Protein AF-A0A940WY97-F1 (afdb_monomer)

Sequence (83 aa):
MSMKQKNTVCVIILSLLTISPVLIWLFTEVGFLEATRIFTLDYSIYFSILLGAVIVNYTMKSTKLLTVVMLAAVAGLGVYFFL

Mean predicted aligned error: 6.47 Å

Foldseek 3Di:
DDLVVLLVVLVVLLVCLVCQLVVCVVVDVDHSVVSQVLDVPRSVVLSVVLVVLSVVCVVVVDPVSSVVSVVSSVVSVVSVVVD

Solvent-accessible surface area (backbone atoms only — not comparable to full-atom values): 4789 Å² total; per-residue (Å²): 134,54,71,68,57,54,52,51,51,47,51,52,54,50,52,50,56,73,45,40,40,57,50,43,30,73,77,41,98,46,52,60,79,50,36,50,56,72,43,89,58,60,53,68,57,56,48,51,53,52,51,52,52,51,58,52,32,70,75,67,68,40,68,67,60,50,52,52,50,45,52,53,54,51,50,62,60,51,52,62,81,78,109

pLDDT: mean 77.67, std 6.66, range [53.5, 86.31]

Structure (mmCIF, N/CA/C/O back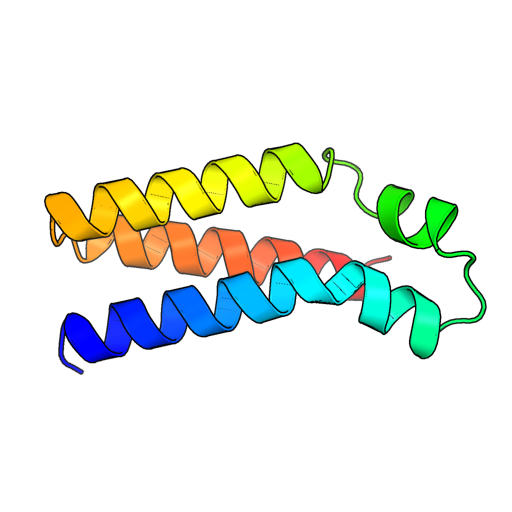bone):
data_AF-A0A940WY97-F1
#
_entry.id   AF-A0A940WY97-F1
#
loop_
_atom_site.group_PDB
_atom_site.id
_atom_site.type_symbol
_atom_site.label_atom_id
_atom_site.label_alt_id
_atom_site.label_comp_id
_atom_site.label_asym_id
_atom_site.label_entity_id
_atom_site.label_seq_id
_atom_site.pdbx_PDB_ins_code
_atom_site.Cartn_x
_atom_site.Cartn_y
_atom_site.Cartn_z
_atom_site.occupancy
_atom_site.B_iso_or_equiv
_atom_site.auth_seq_id
_atom_site.auth_comp_id
_atom_site.auth_asym_id
_atom_site.auth_atom_id
_atom_site.pdbx_PDB_model_num
ATOM 1 N N . MET A 1 1 ? -14.799 -12.706 11.398 1.00 62.56 1 MET A N 1
ATOM 2 C CA . MET A 1 1 ? -13.526 -11.951 11.340 1.00 62.56 1 MET A CA 1
ATOM 3 C C . MET A 1 1 ? -13.667 -10.662 12.139 1.00 62.56 1 MET A C 1
ATOM 5 O O . MET A 1 1 ? -14.588 -9.897 11.862 1.00 62.56 1 MET A O 1
ATOM 9 N N . SER A 1 2 ? -12.825 -10.448 13.152 1.00 81.50 2 SER A N 1
ATOM 10 C CA . SER A 1 2 ? -12.895 -9.266 14.026 1.00 81.50 2 SER A CA 1
ATOM 11 C C . SER A 1 2 ? -12.430 -7.995 13.302 1.00 81.50 2 SER A C 1
ATOM 13 O O . SER A 1 2 ? -11.685 -8.067 12.325 1.00 81.50 2 SER A O 1
ATOM 15 N N . MET A 1 3 ? -12.829 -6.814 13.785 1.00 72.50 3 MET A N 1
ATOM 16 C CA . MET A 1 3 ? -12.362 -5.535 13.218 1.00 72.50 3 MET A CA 1
ATOM 17 C C . MET A 1 3 ? -10.836 -5.406 13.245 1.00 72.50 3 MET A C 1
ATOM 19 O O . MET A 1 3 ? -10.247 -4.885 12.304 1.00 72.50 3 MET A O 1
ATOM 23 N N . LYS A 1 4 ? -10.187 -5.950 14.282 1.00 76.31 4 LYS A N 1
ATOM 24 C CA . LYS A 1 4 ? -8.725 -5.988 14.380 1.00 76.31 4 LYS A CA 1
ATOM 25 C C . LYS A 1 4 ? -8.121 -6.794 13.228 1.00 76.31 4 LYS A C 1
ATOM 27 O O . LYS A 1 4 ? -7.237 -6.293 12.550 1.00 76.31 4 LYS A O 1
ATOM 32 N N . GLN A 1 5 ? -8.664 -7.983 12.951 1.00 78.31 5 GLN A N 1
ATOM 33 C CA . GLN A 1 5 ? -8.220 -8.824 11.834 1.00 78.31 5 GLN A CA 1
ATOM 34 C C . GLN A 1 5 ? -8.422 -8.138 10.477 1.00 78.31 5 GLN A C 1
ATOM 36 O O . GLN A 1 5 ? -7.529 -8.184 9.638 1.00 78.31 5 GLN A O 1
ATOM 41 N N . LYS A 1 6 ? -9.566 -7.478 10.256 1.00 75.00 6 LYS A N 1
ATOM 42 C CA . LYS A 1 6 ? -9.827 -6.779 8.988 1.00 75.00 6 LYS A CA 1
ATOM 43 C C . LYS A 1 6 ? -8.893 -5.577 8.783 1.00 75.00 6 LYS A C 1
ATOM 45 O O . LYS A 1 6 ? -8.396 -5.386 7.679 1.00 75.00 6 LYS A O 1
ATOM 50 N N . ASN A 1 7 ? -8.606 -4.809 9.837 1.00 73.75 7 ASN A N 1
ATOM 51 C CA . ASN A 1 7 ? -7.626 -3.722 9.766 1.00 73.75 7 ASN A CA 1
ATOM 52 C C . ASN A 1 7 ? -6.214 -4.257 9.490 1.00 73.75 7 ASN A C 1
ATOM 54 O O . ASN A 1 7 ? -5.516 -3.695 8.656 1.00 73.75 7 ASN A O 1
ATOM 58 N N . THR A 1 8 ? -5.814 -5.369 10.120 1.00 81.06 8 THR A N 1
ATOM 59 C CA . THR A 1 8 ? -4.530 -6.027 9.830 1.00 81.06 8 THR A CA 1
ATOM 60 C C . THR A 1 8 ? -4.421 -6.430 8.361 1.00 81.06 8 THR A C 1
ATOM 62 O O . THR A 1 8 ? -3.409 -6.139 7.736 1.00 81.06 8 THR A O 1
ATOM 65 N N . VAL A 1 9 ? -5.464 -7.038 7.786 1.00 80.75 9 VAL A N 1
ATOM 66 C CA . VAL A 1 9 ? -5.473 -7.386 6.355 1.00 80.75 9 VAL A CA 1
ATOM 67 C C . VAL A 1 9 ? -5.349 -6.144 5.477 1.00 80.75 9 VAL A C 1
ATOM 69 O O . VAL A 1 9 ? -4.565 -6.146 4.536 1.00 80.75 9 VAL A O 1
ATOM 72 N N . CYS A 1 10 ? -6.055 -5.063 5.808 1.00 76.94 10 CYS A N 1
ATOM 73 C CA . CYS A 1 10 ? -5.955 -3.818 5.053 1.00 76.94 10 CYS A CA 1
ATOM 74 C C . CYS A 1 10 ? -4.540 -3.224 5.096 1.00 76.94 10 CYS A C 1
ATOM 76 O O . CYS A 1 10 ? -4.038 -2.780 4.069 1.00 76.94 10 CYS A O 1
ATOM 78 N N . VAL A 1 11 ? -3.874 -3.260 6.255 1.00 80.00 11 VAL A N 1
ATOM 79 C CA . VAL A 1 11 ? -2.474 -2.827 6.383 1.00 80.00 11 VAL A CA 1
ATOM 80 C C . VAL A 1 11 ? -1.551 -3.710 5.545 1.00 80.00 11 VAL A C 1
ATOM 82 O O . VAL A 1 11 ? -0.699 -3.179 4.847 1.00 80.00 11 VAL A O 1
ATOM 85 N N . ILE A 1 12 ? -1.744 -5.033 5.544 1.00 83.19 12 ILE A N 1
ATOM 86 C CA . ILE A 1 12 ? -0.947 -5.951 4.712 1.00 83.19 12 ILE A CA 1
ATOM 87 C C . ILE A 1 12 ? -1.097 -5.614 3.222 1.00 83.19 12 ILE A C 1
ATOM 89 O O . ILE A 1 12 ? -0.094 -5.517 2.521 1.00 83.19 12 ILE A O 1
ATOM 93 N N . ILE A 1 13 ? -2.327 -5.397 2.745 1.00 79.38 13 ILE A N 1
ATOM 94 C CA . ILE A 1 13 ? -2.588 -5.032 1.343 1.00 79.38 13 ILE A CA 1
ATOM 95 C C . ILE A 1 13 ? -1.918 -3.696 0.998 1.00 79.38 13 ILE A C 1
ATOM 97 O O . ILE A 1 13 ? -1.298 -3.577 -0.056 1.00 79.38 13 ILE A O 1
ATOM 101 N N . LEU A 1 14 ? -1.996 -2.703 1.890 1.00 80.19 14 LEU A N 1
ATOM 102 C CA . LEU A 1 14 ? -1.320 -1.422 1.683 1.00 80.19 14 LEU A CA 1
ATOM 103 C C . LEU A 1 14 ? 0.195 -1.564 1.628 1.00 80.19 14 LEU A C 1
ATOM 105 O O . LEU A 1 14 ? 0.807 -0.973 0.748 1.00 80.19 14 LEU A O 1
ATOM 109 N N . SER A 1 15 ? 0.790 -2.364 2.509 1.00 80.69 15 SER A N 1
ATOM 110 C CA . SER A 1 15 ? 2.229 -2.621 2.483 1.00 80.69 15 SER A CA 1
ATOM 111 C C . SER A 1 15 ? 2.666 -3.281 1.173 1.00 80.69 15 SER A C 1
ATOM 113 O O . SER A 1 15 ? 3.708 -2.926 0.626 1.00 80.69 15 SER A O 1
ATOM 115 N N . LEU A 1 16 ? 1.866 -4.212 0.640 1.00 80.31 16 LEU A N 1
ATOM 116 C CA . LEU A 1 16 ? 2.131 -4.835 -0.660 1.00 80.31 16 LEU A CA 1
ATOM 117 C C . LEU A 1 16 ? 2.049 -3.823 -1.807 1.00 80.31 16 LEU A C 1
ATOM 119 O O . LEU A 1 16 ? 2.901 -3.848 -2.690 1.00 80.31 16 LEU A O 1
ATOM 123 N N . LEU A 1 17 ? 1.081 -2.902 -1.767 1.00 79.31 17 LEU A N 1
ATOM 124 C CA . LEU A 1 17 ? 1.027 -1.772 -2.696 1.00 79.31 17 LEU A CA 1
ATOM 125 C C . LEU A 1 17 ? 2.304 -0.928 -2.597 1.00 79.31 17 LEU A C 1
ATOM 127 O O . LEU A 1 17 ? 2.990 -0.759 -3.598 1.00 79.31 17 LEU A O 1
ATOM 131 N N . THR A 1 18 ? 2.713 -0.485 -1.405 1.00 78.75 18 THR A N 1
ATOM 132 C CA . THR A 1 18 ? 3.918 0.358 -1.253 1.00 78.75 18 THR A CA 1
ATOM 133 C C . THR A 1 18 ? 5.174 -0.279 -1.848 1.00 78.75 18 THR A C 1
ATOM 135 O O . THR A 1 18 ? 6.017 0.421 -2.400 1.00 78.75 18 THR A O 1
ATOM 138 N N . ILE A 1 19 ? 5.301 -1.604 -1.738 1.00 82.19 19 ILE A N 1
ATOM 139 C CA . ILE A 1 19 ? 6.464 -2.356 -2.225 1.00 82.19 19 ILE A CA 1
ATOM 140 C C . ILE A 1 19 ? 6.318 -2.720 -3.713 1.00 82.19 19 ILE A C 1
ATOM 142 O O . ILE A 1 19 ? 7.302 -3.071 -4.359 1.00 82.19 19 ILE A O 1
ATOM 146 N N . SER A 1 20 ? 5.130 -2.588 -4.308 1.00 79.50 20 SER A N 1
ATOM 147 C CA . SER A 1 20 ? 4.889 -3.008 -5.691 1.00 79.50 20 SER A CA 1
ATOM 148 C C . SER A 1 20 ? 5.812 -2.364 -6.740 1.00 79.50 20 SER A C 1
ATOM 150 O O . SER A 1 20 ? 6.274 -3.117 -7.592 1.00 79.50 20 SER A O 1
ATOM 152 N N . PRO A 1 21 ? 6.224 -1.077 -6.673 1.00 76.31 21 PRO A N 1
ATOM 153 C CA . PRO A 1 21 ? 7.186 -0.535 -7.639 1.00 76.31 21 PRO A CA 1
ATOM 154 C C . PRO A 1 21 ? 8.561 -1.208 -7.538 1.00 76.31 21 PRO A C 1
ATOM 156 O O . PRO A 1 21 ? 9.250 -1.377 -8.540 1.00 76.31 21 PRO A O 1
ATOM 159 N N . VAL A 1 22 ? 8.947 -1.632 -6.329 1.00 81.31 22 VAL A N 1
ATOM 160 C CA . VAL A 1 22 ? 10.183 -2.388 -6.087 1.00 81.31 22 VAL A CA 1
ATOM 161 C C . VAL A 1 22 ? 10.059 -3.798 -6.656 1.00 81.31 22 VAL A C 1
ATOM 163 O O . VAL A 1 22 ? 10.999 -4.280 -7.273 1.00 81.31 22 VAL A O 1
ATOM 166 N N . LEU A 1 23 ? 8.902 -4.451 -6.494 1.00 80.38 23 LEU A N 1
ATOM 167 C CA . LEU A 1 23 ? 8.654 -5.766 -7.095 1.00 80.38 23 LEU A CA 1
ATOM 168 C C . LEU A 1 23 ? 8.690 -5.683 -8.620 1.00 80.38 23 LEU A C 1
ATOM 170 O O . LEU A 1 23 ? 9.340 -6.509 -9.246 1.00 80.38 23 LEU A O 1
ATOM 174 N N . ILE A 1 24 ? 8.061 -4.668 -9.212 1.00 77.25 24 ILE A N 1
ATOM 175 C CA . ILE A 1 24 ? 8.105 -4.445 -10.659 1.00 77.25 24 ILE A CA 1
ATOM 176 C C . ILE A 1 24 ? 9.558 -4.278 -11.097 1.00 77.25 24 ILE A C 1
ATOM 178 O O . ILE A 1 24 ? 10.017 -5.030 -11.946 1.00 77.25 24 ILE A O 1
ATOM 182 N N . TRP A 1 25 ? 10.318 -3.391 -10.459 1.00 81.88 25 TRP A N 1
ATOM 183 C CA . TRP A 1 25 ? 11.735 -3.199 -10.775 1.00 81.8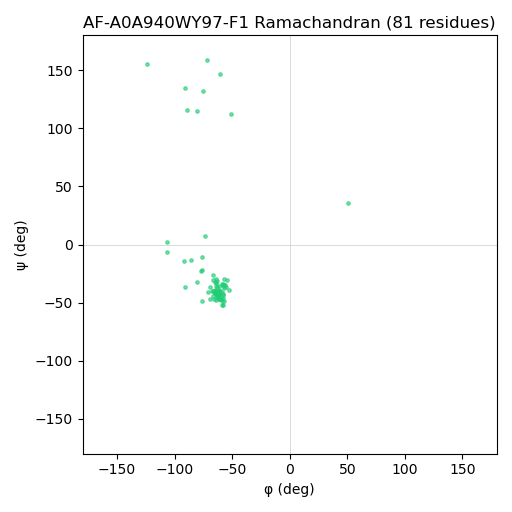8 25 TRP A CA 1
ATOM 184 C C . TRP A 1 25 ? 12.593 -4.472 -10.619 1.00 81.88 25 TRP A C 1
ATOM 186 O O . TRP A 1 25 ? 13.537 -4.666 -11.375 1.00 81.88 25 TRP A O 1
ATOM 196 N N . LEU A 1 26 ? 12.289 -5.344 -9.652 1.00 81.31 26 LEU A N 1
ATOM 197 C CA . LEU A 1 26 ? 13.042 -6.584 -9.423 1.00 81.31 26 LEU A CA 1
ATOM 198 C C . LEU A 1 26 ? 12.661 -7.724 -10.375 1.00 81.31 26 LEU A C 1
ATOM 200 O O . LEU A 1 26 ? 13.502 -8.570 -10.671 1.00 81.31 26 LEU A O 1
ATOM 204 N N . PHE A 1 27 ? 11.398 -7.787 -10.804 1.00 82.56 27 PHE A N 1
ATOM 205 C CA . PHE A 1 27 ? 10.856 -8.893 -11.602 1.00 82.56 27 PHE A CA 1
ATOM 206 C C . PHE A 1 27 ? 10.624 -8.539 -13.076 1.00 82.56 27 PHE A C 1
ATOM 208 O O . PHE A 1 27 ? 10.305 -9.424 -13.867 1.00 82.56 27 PHE A O 1
ATOM 215 N N . THR A 1 28 ? 10.804 -7.276 -13.460 1.00 74.38 28 THR A N 1
ATOM 216 C CA . THR A 1 28 ? 10.806 -6.821 -14.855 1.00 74.38 28 THR A CA 1
ATOM 217 C C . THR A 1 28 ? 12.109 -6.088 -15.164 1.00 74.38 28 THR A C 1
ATOM 219 O O . THR A 1 28 ? 12.741 -5.535 -14.273 1.00 74.38 28 THR A O 1
ATOM 222 N N . GLU A 1 29 ? 12.516 -6.040 -16.435 1.00 78.69 29 GLU A N 1
ATOM 223 C CA . GLU A 1 29 ? 13.709 -5.288 -16.873 1.00 78.69 29 GLU A CA 1
ATOM 224 C C . GLU A 1 29 ? 13.495 -3.759 -16.880 1.00 78.69 29 GLU A C 1
ATOM 226 O O . GLU A 1 29 ? 14.335 -2.996 -17.357 1.00 78.69 29 GLU A O 1
ATOM 231 N N . VAL A 1 30 ? 12.357 -3.292 -16.358 1.00 80.31 30 VAL A N 1
ATOM 232 C CA . VAL A 1 30 ? 11.972 -1.883 -16.348 1.00 80.31 30 VAL A CA 1
ATOM 233 C C . VAL A 1 30 ? 12.774 -1.134 -15.284 1.00 80.31 30 VAL A C 1
ATOM 235 O O . VAL A 1 30 ? 12.851 -1.553 -14.129 1.00 80.31 30 VAL A O 1
ATOM 238 N N . GLY A 1 31 ? 13.350 0.018 -15.640 1.00 81.31 31 GLY A N 1
ATOM 239 C CA . GLY A 1 31 ? 14.063 0.864 -14.682 1.00 81.31 31 GLY A CA 1
ATOM 240 C C . GLY A 1 31 ? 13.147 1.348 -13.550 1.00 81.31 31 GLY A C 1
ATOM 241 O O . GLY A 1 31 ? 11.975 1.633 -13.769 1.00 81.31 31 GLY A O 1
ATOM 242 N N . PHE A 1 32 ? 13.672 1.512 -12.331 1.00 75.25 32 PHE A N 1
ATOM 243 C CA . PHE A 1 32 ? 12.877 1.912 -11.152 1.00 75.25 32 PHE A CA 1
ATOM 244 C C . PHE A 1 32 ? 12.036 3.191 -11.366 1.00 75.25 32 PHE A C 1
ATOM 246 O O . PHE A 1 32 ? 10.883 3.297 -10.943 1.00 75.25 32 PHE A O 1
ATOM 253 N N . LEU A 1 33 ? 12.607 4.171 -12.070 1.00 77.25 33 LEU A N 1
ATOM 254 C CA . LEU A 1 33 ? 11.950 5.438 -12.413 1.00 77.25 33 LEU A CA 1
ATOM 255 C C . LEU A 1 33 ? 10.772 5.260 -13.378 1.00 77.25 33 LEU A C 1
ATOM 257 O O . LEU A 1 33 ? 9.854 6.070 -13.400 1.00 77.25 33 LEU A O 1
ATOM 261 N N . GLU A 1 34 ? 10.802 4.205 -14.175 1.00 75.00 34 GLU A N 1
ATOM 262 C CA . GLU A 1 34 ? 9.776 3.872 -15.149 1.00 75.00 34 GLU A CA 1
ATOM 263 C C . GLU A 1 34 ? 8.722 2.960 -14.509 1.00 75.00 34 GLU A C 1
ATOM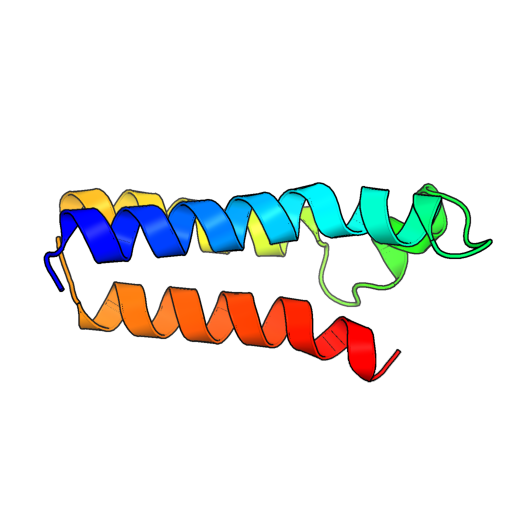 265 O O . GLU A 1 34 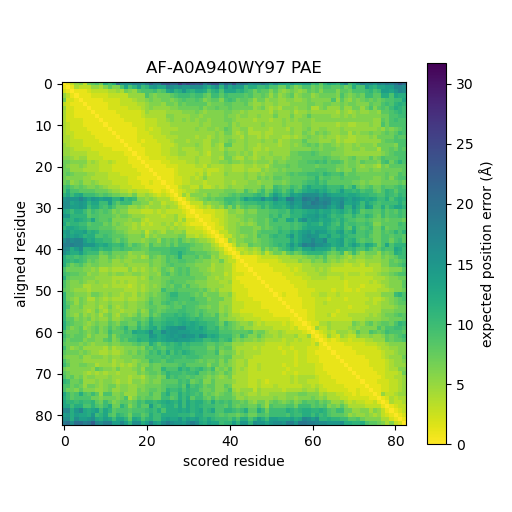? 7.532 3.211 -14.667 1.00 75.00 34 GLU A O 1
ATOM 270 N N . ALA A 1 35 ? 9.132 2.049 -13.618 1.00 72.12 35 ALA A N 1
ATOM 271 C CA . ALA A 1 35 ? 8.240 1.256 -12.769 1.00 72.12 35 ALA A CA 1
ATOM 272 C C . ALA A 1 35 ? 7.294 2.116 -11.908 1.00 72.12 35 ALA A C 1
ATOM 274 O O . ALA A 1 35 ? 6.136 1.761 -11.701 1.00 72.12 35 ALA A O 1
ATOM 275 N N . THR A 1 36 ? 7.753 3.279 -11.436 1.00 70.31 36 THR A N 1
ATOM 276 C CA . THR A 1 36 ? 6.898 4.238 -10.707 1.00 70.31 36 THR A CA 1
ATOM 277 C C . THR A 1 36 ? 5.951 5.029 -11.619 1.00 70.31 36 THR A C 1
ATOM 279 O O . THR A 1 36 ? 4.920 5.502 -11.147 1.00 70.31 36 THR A O 1
ATOM 282 N N . ARG A 1 37 ? 6.263 5.142 -12.918 1.00 72.81 37 ARG A N 1
ATOM 283 C CA . ARG A 1 37 ? 5.460 5.845 -13.940 1.00 72.81 37 ARG A CA 1
ATOM 284 C C . ARG A 1 37 ? 4.455 4.954 -14.668 1.00 72.81 37 ARG A C 1
ATOM 286 O O . ARG A 1 37 ? 3.563 5.485 -15.319 1.00 72.81 37 ARG A O 1
ATOM 293 N N . ILE A 1 38 ? 4.575 3.631 -14.545 1.00 68.88 38 ILE A N 1
ATOM 294 C CA . ILE A 1 38 ? 3.579 2.658 -15.033 1.00 68.88 38 ILE A CA 1
ATOM 295 C C . ILE A 1 38 ? 2.185 2.969 -14.464 1.00 68.88 38 ILE A C 1
ATOM 297 O O . ILE A 1 38 ? 1.165 2.750 -15.116 1.00 68.88 38 ILE A O 1
ATOM 301 N N . PHE A 1 39 ? 2.126 3.543 -13.264 1.00 66.75 39 PHE A N 1
ATOM 302 C CA . PHE A 1 39 ? 0.881 3.995 -12.670 1.00 66.75 39 PHE A CA 1
ATOM 303 C C . PHE A 1 39 ? 0.481 5.365 -13.235 1.00 66.75 39 PHE A C 1
ATOM 305 O O . PHE A 1 39 ? 1.147 6.373 -13.016 1.00 66.75 39 PHE A O 1
ATOM 312 N N . THR A 1 40 ? -0.642 5.398 -13.959 1.00 61.69 40 THR A N 1
ATOM 313 C CA . THR A 1 40 ? -1.211 6.610 -14.585 1.00 61.69 40 THR A CA 1
ATOM 314 C C . THR A 1 40 ? -1.634 7.661 -13.561 1.00 61.69 40 THR A C 1
ATOM 316 O O . THR A 1 40 ? -1.622 8.858 -13.843 1.00 61.69 40 THR A O 1
ATOM 319 N N . LEU A 1 41 ? -2.024 7.207 -12.370 1.00 65.75 41 LEU A N 1
ATOM 320 C CA . LEU A 1 41 ? -2.226 8.046 -11.200 1.00 65.75 41 LEU A CA 1
ATOM 321 C C . LEU A 1 41 ? -0.910 8.094 -10.425 1.00 65.75 41 LEU A C 1
ATOM 323 O O . LEU A 1 41 ? -0.312 7.041 -10.205 1.00 65.75 41 LEU A O 1
ATOM 327 N N . ASP A 1 42 ? -0.492 9.283 -9.980 1.00 73.56 42 ASP A N 1
ATOM 328 C CA . ASP A 1 42 ? 0.712 9.431 -9.160 1.00 73.56 42 ASP A CA 1
ATOM 329 C C . ASP A 1 42 ? 0.649 8.455 -7.978 1.00 73.56 42 ASP A C 1
ATOM 331 O O . ASP A 1 42 ? -0.214 8.555 -7.094 1.00 73.56 42 ASP A O 1
ATOM 335 N N . TYR A 1 43 ? 1.547 7.469 -8.007 1.00 72.38 43 TYR A N 1
ATOM 336 C CA . TYR A 1 43 ? 1.533 6.341 -7.089 1.00 72.38 43 TYR A CA 1
ATOM 337 C C . TYR A 1 43 ? 1.609 6.797 -5.631 1.00 72.38 43 TYR A C 1
ATOM 339 O O . TYR A 1 43 ? 0.976 6.221 -4.742 1.00 72.38 43 TYR A O 1
ATOM 347 N N . SER A 1 44 ? 2.338 7.892 -5.397 1.00 74.38 44 SER A N 1
ATOM 348 C CA . SER A 1 44 ? 2.492 8.498 -4.080 1.00 74.38 44 SER A CA 1
ATOM 349 C C . SER A 1 44 ? 1.180 9.103 -3.572 1.00 74.38 44 SER A C 1
ATOM 351 O O . SER A 1 44 ? 0.822 8.922 -2.403 1.00 74.38 44 SER A O 1
ATOM 353 N N . ILE A 1 45 ? 0.413 9.752 -4.453 1.00 78.56 45 ILE A N 1
ATOM 354 C CA . ILE A 1 45 ? -0.891 10.344 -4.134 1.00 78.56 45 ILE A CA 1
ATOM 355 C C . ILE A 1 45 ? -1.911 9.240 -3.862 1.00 78.56 45 ILE A C 1
ATOM 357 O O . ILE A 1 45 ? -2.615 9.284 -2.851 1.00 78.56 45 ILE A O 1
ATOM 361 N N . TYR A 1 46 ? -1.957 8.221 -4.720 1.00 80.69 46 TYR A N 1
ATOM 362 C CA . TYR A 1 46 ? -2.846 7.074 -4.551 1.00 80.69 46 TYR A CA 1
ATOM 363 C C . TYR A 1 46 ? -2.628 6.376 -3.202 1.00 80.69 46 TYR A C 1
ATOM 365 O O . TYR A 1 46 ? -3.576 6.162 -2.440 1.00 80.69 46 TYR A O 1
ATOM 373 N N . PHE A 1 47 ? -1.368 6.097 -2.863 1.00 78.88 47 PHE A N 1
ATOM 374 C CA . PHE A 1 47 ? -1.013 5.504 -1.580 1.00 78.88 47 PHE A CA 1
ATOM 375 C C . PHE A 1 47 ? -1.386 6.410 -0.398 1.00 78.88 47 PHE A C 1
ATOM 377 O O . PHE A 1 47 ? -1.960 5.936 0.583 1.00 78.88 47 PHE A O 1
ATOM 384 N N . SER A 1 48 ? -1.123 7.715 -0.502 1.00 81.50 48 SER A N 1
ATOM 385 C CA . SER A 1 48 ? -1.437 8.688 0.554 1.00 81.50 48 SER A CA 1
ATOM 386 C C . SER A 1 48 ? -2.937 8.753 0.856 1.00 81.50 48 SER A C 1
ATOM 388 O O . SER A 1 48 ? -3.331 8.798 2.023 1.00 81.50 48 SER A O 1
ATOM 390 N N . ILE A 1 49 ? -3.785 8.690 -0.177 1.00 85.31 49 ILE A N 1
ATOM 391 C CA . ILE A 1 49 ? -5.246 8.656 -0.026 1.00 85.31 49 ILE A CA 1
ATOM 392 C C . ILE A 1 49 ? -5.680 7.382 0.705 1.00 85.31 49 ILE A C 1
ATOM 394 O O . ILE A 1 49 ? -6.454 7.450 1.664 1.00 85.31 49 ILE A O 1
ATOM 398 N N . LEU A 1 50 ? -5.170 6.220 0.287 1.00 85.69 50 LEU A N 1
ATOM 399 C CA . LEU A 1 50 ? -5.523 4.949 0.917 1.00 85.69 50 LEU A CA 1
ATOM 400 C C . LEU A 1 50 ? -5.052 4.871 2.375 1.00 85.69 50 LEU A C 1
ATOM 402 O O . LEU A 1 50 ? -5.803 4.419 3.242 1.00 85.69 50 LEU A O 1
ATOM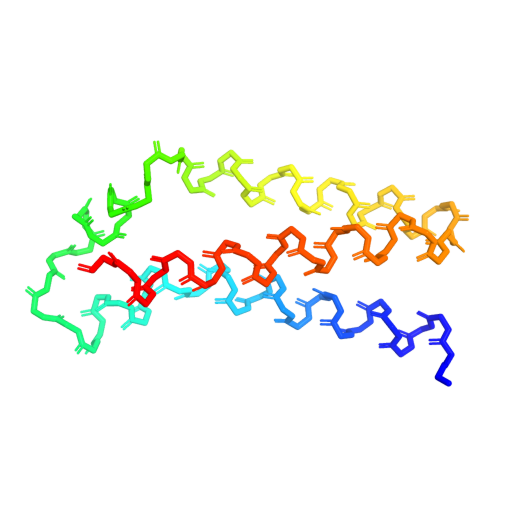 406 N N . LEU A 1 51 ? -3.839 5.348 2.664 1.00 83.75 51 LEU A N 1
ATOM 407 C CA . LEU A 1 51 ? -3.299 5.418 4.018 1.00 83.75 51 LEU A CA 1
ATOM 408 C C . LEU A 1 51 ? -4.157 6.328 4.906 1.00 83.75 51 LEU A C 1
ATOM 410 O O . LEU A 1 51 ? -4.547 5.928 6.005 1.00 83.75 51 LEU A O 1
ATOM 414 N N . GLY A 1 52 ? -4.514 7.518 4.412 1.00 84.69 52 GLY A N 1
ATOM 415 C CA . GLY A 1 52 ? -5.416 8.438 5.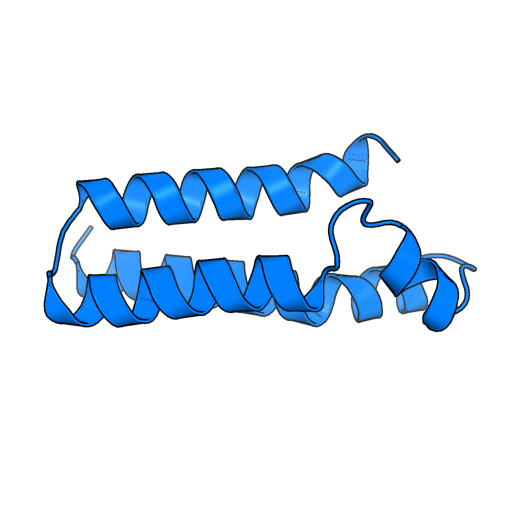103 1.00 84.69 52 GLY A CA 1
ATOM 416 C C . GLY A 1 52 ? -6.774 7.801 5.403 1.00 84.69 52 GLY A C 1
ATOM 417 O O . GLY A 1 52 ? -7.267 7.885 6.529 1.00 84.69 52 GLY A O 1
ATOM 418 N N . ALA A 1 53 ? -7.348 7.078 4.439 1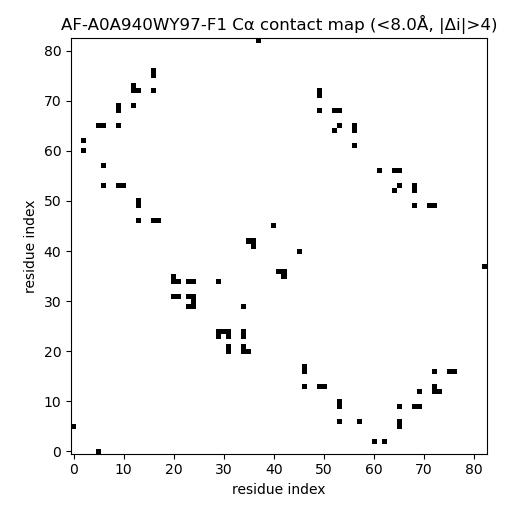.00 84.44 53 ALA A N 1
ATOM 419 C CA . ALA A 1 53 ? -8.615 6.376 4.622 1.00 84.44 53 ALA A CA 1
ATOM 4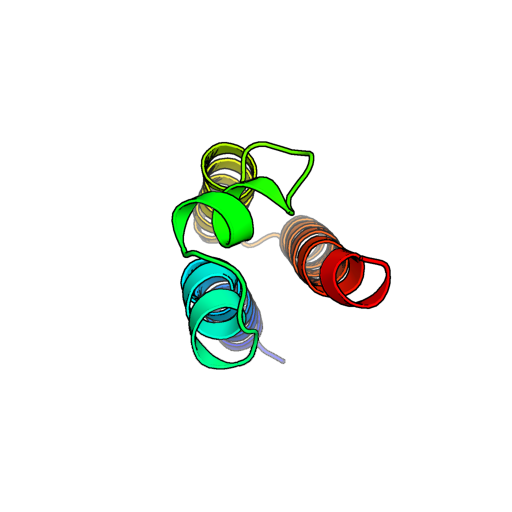20 C C . ALA A 1 53 ? -8.528 5.254 5.675 1.00 84.44 53 ALA A C 1
ATOM 422 O O . ALA A 1 53 ? -9.466 5.069 6.455 1.00 84.44 53 ALA A O 1
ATOM 42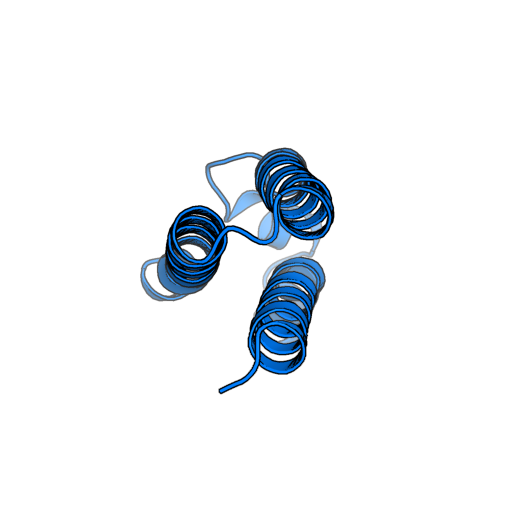3 N N . VAL A 1 54 ? -7.397 4.543 5.763 1.00 83.31 54 VAL A N 1
ATOM 424 C CA . VAL A 1 54 ? -7.157 3.557 6.829 1.00 83.31 54 VAL A CA 1
ATOM 425 C C . VAL A 1 54 ? -7.032 4.221 8.196 1.00 83.31 54 VAL A C 1
ATOM 427 O O . VAL A 1 54 ? -7.656 3.743 9.144 1.00 83.31 54 VAL A O 1
ATOM 430 N N . ILE A 1 55 ? -6.298 5.332 8.308 1.00 83.75 55 ILE A N 1
ATOM 431 C CA . ILE A 1 55 ? -6.171 6.095 9.561 1.00 83.75 55 ILE A CA 1
ATOM 432 C C . ILE A 1 55 ? -7.550 6.564 10.043 1.00 83.75 55 ILE A C 1
ATOM 434 O O . ILE A 1 55 ? -7.922 6.321 11.191 1.00 83.75 55 ILE A O 1
ATOM 438 N N . VAL A 1 56 ? -8.354 7.157 9.156 1.00 84.38 56 VAL A N 1
ATOM 439 C CA . VAL A 1 56 ? -9.733 7.568 9.470 1.00 84.38 56 VAL A CA 1
ATOM 440 C C . VAL A 1 56 ? -10.574 6.367 9.906 1.00 84.38 56 VAL A C 1
ATOM 442 O O . VAL A 1 56 ? -11.332 6.446 10.877 1.00 84.38 56 VAL A O 1
ATOM 445 N N . ASN A 1 57 ? -10.409 5.219 9.247 1.00 83.38 57 ASN A N 1
ATOM 446 C CA . ASN A 1 57 ? -11.129 4.007 9.607 1.00 83.38 57 ASN A CA 1
ATOM 447 C C . ASN A 1 57 ? -10.734 3.436 10.982 1.00 83.38 57 ASN A C 1
ATOM 449 O O . ASN A 1 57 ? -11.586 2.853 11.655 1.00 83.38 57 ASN A O 1
ATOM 453 N N . TYR A 1 58 ? -9.491 3.616 11.441 1.00 78.75 58 TYR A N 1
ATOM 454 C CA . TYR A 1 58 ? -9.099 3.249 12.808 1.00 78.75 58 TYR A CA 1
ATOM 455 C C . TYR A 1 58 ? -9.893 4.031 13.862 1.00 78.75 58 TYR A C 1
ATOM 457 O O . TYR A 1 58 ? -10.274 3.455 14.885 1.00 78.75 58 TYR A O 1
ATOM 465 N N . THR A 1 59 ? -10.205 5.297 13.583 1.00 81.56 59 THR A N 1
ATOM 466 C CA . THR A 1 59 ? -11.026 6.149 14.453 1.00 81.56 59 THR A CA 1
ATOM 467 C C . THR A 1 59 ? -12.508 5.792 14.352 1.00 81.56 59 THR A C 1
ATOM 469 O O . THR A 1 59 ? -13.168 5.580 15.368 1.00 81.56 59 THR A O 1
ATOM 472 N N . MET A 1 60 ? -13.040 5.670 13.132 1.00 83.69 60 MET A N 1
ATOM 473 C CA . MET A 1 60 ? -14.473 5.441 12.901 1.00 83.69 60 MET A CA 1
ATOM 474 C C . MET A 1 60 ? -14.925 3.996 13.145 1.00 83.69 60 MET A C 1
ATOM 476 O O . MET A 1 60 ? -16.112 3.753 13.351 1.00 83.69 60 MET A O 1
ATOM 480 N N . LYS A 1 61 ? -14.005 3.024 13.071 1.00 82.88 61 LYS A N 1
ATOM 481 C CA . LYS A 1 61 ? -14.282 1.578 13.150 1.00 82.88 61 LYS A CA 1
ATOM 482 C C . LYS A 1 61 ? -15.396 1.133 12.185 1.00 82.88 61 LYS A C 1
ATOM 484 O O . LYS A 1 61 ? -16.174 0.228 12.489 1.00 82.88 61 LYS A O 1
ATOM 489 N N . SER A 1 62 ? -15.467 1.751 11.003 1.00 80.88 62 SER A N 1
ATOM 490 C CA . SER A 1 62 ? -16.546 1.540 10.034 1.00 80.88 62 SER A CA 1
ATOM 491 C C . SER A 1 62 ? -16.228 0.390 9.084 1.00 80.88 62 SER A C 1
ATOM 493 O O . SER A 1 62 ? -15.330 0.458 8.250 1.00 80.88 62 SER A O 1
ATOM 495 N N . THR A 1 63 ? -17.019 -0.681 9.137 1.00 78.94 63 THR A N 1
ATOM 496 C CA . THR A 1 63 ? -16.820 -1.807 8.209 1.00 78.94 63 THR A CA 1
ATOM 497 C C . THR A 1 63 ? -17.047 -1.402 6.747 1.00 78.94 63 THR A C 1
ATOM 499 O O . THR A 1 63 ? -16.366 -1.922 5.872 1.00 78.94 63 THR A O 1
ATOM 502 N N . LYS A 1 64 ? -17.949 -0.445 6.476 1.00 83.12 64 LYS A N 1
ATOM 503 C CA . LYS A 1 64 ? -18.235 0.027 5.110 1.00 83.12 64 LYS A CA 1
ATOM 504 C C . LYS A 1 64 ? -17.032 0.743 4.496 1.00 83.12 64 LYS A C 1
ATOM 506 O O . LYS A 1 64 ? -16.653 0.431 3.373 1.00 83.12 64 LYS A O 1
ATOM 511 N N . LEU A 1 65 ? -16.414 1.654 5.253 1.00 81.25 65 LEU A N 1
ATOM 512 C CA . LEU A 1 65 ? -15.229 2.387 4.804 1.00 81.25 65 LEU A CA 1
ATOM 513 C C . LEU A 1 65 ? -14.074 1.419 4.531 1.00 81.25 65 LEU A C 1
ATOM 515 O O . LEU A 1 65 ? -13.463 1.473 3.472 1.00 81.25 65 LEU A O 1
ATOM 519 N N . LEU A 1 66 ? -13.845 0.472 5.442 1.00 81.25 66 LEU A N 1
ATOM 520 C CA . LEU A 1 66 ? -12.818 -0.552 5.282 1.00 81.25 66 LEU A CA 1
ATOM 521 C C . LEU A 1 66 ? -12.997 -1.390 4.009 1.00 81.25 66 LEU A C 1
ATOM 523 O O . LEU A 1 66 ? -12.025 -1.657 3.310 1.00 81.25 66 LEU A O 1
ATOM 527 N N . THR A 1 67 ? -14.229 -1.792 3.686 1.00 83.19 67 THR A N 1
ATOM 528 C CA . THR A 1 67 ? -14.514 -2.546 2.459 1.00 83.19 67 THR A CA 1
ATOM 529 C C . THR A 1 67 ? -14.225 -1.723 1.205 1.00 83.19 67 THR A C 1
ATOM 531 O O . THR A 1 67 ? -13.627 -2.252 0.272 1.00 83.19 67 THR A O 1
ATOM 534 N N . VAL A 1 68 ? -14.592 -0.437 1.191 1.00 86.31 68 VAL A N 1
ATOM 535 C CA . VAL A 1 68 ? -14.294 0.470 0.068 1.00 86.31 68 VAL A CA 1
ATOM 536 C C . VAL A 1 68 ? -12.786 0.639 -0.110 1.00 86.31 68 VAL A C 1
ATOM 538 O O . VAL A 1 68 ? -12.290 0.523 -1.226 1.00 86.31 68 VAL A O 1
ATOM 541 N N . VAL A 1 69 ? -12.048 0.845 0.983 1.00 85.50 69 VAL A N 1
ATOM 542 C CA . VAL A 1 69 ? -10.586 0.991 0.947 1.00 85.50 69 VAL A CA 1
ATOM 543 C C . VAL A 1 69 ? -9.912 -0.284 0.444 1.00 85.50 69 VAL A C 1
ATOM 545 O O . VAL A 1 69 ? -9.024 -0.204 -0.399 1.00 85.50 69 VAL A O 1
ATOM 548 N N . MET A 1 70 ? -10.354 -1.463 0.895 1.00 82.00 70 MET A N 1
ATOM 549 C CA . MET A 1 70 ? -9.812 -2.730 0.396 1.00 82.00 70 MET A CA 1
ATOM 550 C C . MET A 1 70 ? -10.119 -2.952 -1.088 1.00 82.00 70 MET A C 1
ATOM 552 O O . MET A 1 70 ? -9.232 -3.376 -1.820 1.00 82.00 70 MET A O 1
ATOM 556 N N . LEU A 1 71 ? -11.336 -2.646 -1.550 1.00 85.62 71 LEU A N 1
ATOM 557 C CA . LEU A 1 71 ? -11.686 -2.733 -2.973 1.00 85.62 71 LEU A CA 1
ATOM 558 C C . LEU A 1 71 ? -10.826 -1.796 -3.820 1.00 85.62 71 LEU A C 1
ATOM 560 O O . LEU A 1 71 ? -10.287 -2.222 -4.837 1.00 85.62 71 LEU A O 1
ATOM 564 N N . ALA A 1 72 ? -10.664 -0.547 -3.379 1.00 83.06 72 ALA A N 1
ATOM 565 C CA . ALA A 1 72 ? -9.825 0.426 -4.060 1.00 83.06 72 ALA A CA 1
ATOM 566 C C . ALA A 1 72 ? -8.375 -0.064 -4.141 1.00 83.06 72 ALA A C 1
ATOM 568 O O . ALA A 1 72 ? -7.808 -0.045 -5.227 1.00 83.06 72 ALA A O 1
ATOM 569 N N . ALA A 1 73 ? -7.815 -0.557 -3.032 1.00 82.31 73 ALA A N 1
ATOM 570 C CA . ALA A 1 73 ? -6.456 -1.089 -2.957 1.00 82.31 73 ALA A CA 1
ATOM 571 C C . ALA A 1 73 ? -6.237 -2.307 -3.875 1.00 82.31 73 ALA A C 1
ATOM 573 O O . ALA A 1 73 ? -5.253 -2.372 -4.609 1.00 82.31 73 ALA A O 1
ATOM 574 N N . VAL A 1 74 ? -7.178 -3.257 -3.886 1.00 81.50 74 VAL A N 1
ATOM 575 C CA . VAL A 1 74 ? -7.126 -4.426 -4.780 1.00 81.50 74 VAL A CA 1
ATOM 576 C C . VAL A 1 74 ? -7.249 -4.006 -6.244 1.00 81.50 74 VAL A C 1
ATOM 578 O O . VAL A 1 74 ? -6.527 -4.538 -7.081 1.00 81.50 74 VAL A O 1
ATOM 581 N N . ALA A 1 75 ? -8.101 -3.030 -6.566 1.00 80.62 75 ALA A N 1
ATOM 582 C CA . ALA A 1 75 ? -8.203 -2.497 -7.922 1.00 80.62 75 ALA A CA 1
ATOM 583 C C . ALA A 1 75 ? -6.885 -1.851 -8.381 1.00 80.62 75 ALA A C 1
ATOM 585 O O . ALA A 1 75 ? -6.467 -2.085 -9.510 1.00 80.62 75 ALA A O 1
ATOM 586 N N . GLY A 1 76 ? -6.189 -1.119 -7.501 1.00 71.88 76 GLY A N 1
ATOM 587 C CA . GLY A 1 76 ? -4.869 -0.553 -7.805 1.00 71.88 76 GLY A CA 1
ATOM 588 C C . GLY A 1 76 ? -3.800 -1.610 -8.080 1.00 71.88 76 GLY A C 1
ATOM 589 O O . GLY A 1 76 ? -2.984 -1.424 -8.977 1.00 71.88 76 GLY A O 1
ATOM 590 N N . LEU A 1 77 ? -3.835 -2.743 -7.369 1.00 70.25 77 LEU A N 1
ATOM 591 C CA . LEU A 1 77 ? -2.992 -3.904 -7.690 1.00 70.25 77 LEU A CA 1
ATOM 592 C C . LEU A 1 77 ? -3.415 -4.576 -9.003 1.00 70.25 77 LEU A C 1
ATOM 594 O O . LEU A 1 77 ? -2.567 -5.038 -9.753 1.00 70.25 77 LEU A O 1
ATOM 598 N N . GLY A 1 78 ? -4.716 -4.629 -9.293 1.00 71.62 78 GLY A N 1
ATOM 599 C CA . GLY A 1 78 ? -5.265 -5.247 -10.500 1.00 71.62 78 GLY A CA 1
ATOM 600 C C . GLY A 1 78 ? -4.848 -4.546 -11.793 1.00 71.62 78 GLY A C 1
ATOM 601 O O . GLY A 1 78 ? -4.637 -5.218 -12.797 1.00 71.62 78 GLY A O 1
ATOM 602 N N . VAL A 1 79 ? -4.668 -3.221 -11.758 1.00 65.75 79 VAL A N 1
ATOM 603 C CA . VAL A 1 79 ? -4.196 -2.424 -12.906 1.00 65.75 79 VAL A CA 1
ATOM 604 C C . VAL A 1 79 ? -2.837 -2.912 -13.424 1.00 65.75 79 VAL A C 1
ATOM 606 O O . VAL A 1 79 ? -2.615 -2.860 -14.628 1.00 65.75 79 VAL A O 1
ATOM 609 N N . TYR A 1 80 ? -1.980 -3.479 -12.564 1.00 60.88 80 TYR A N 1
ATOM 610 C CA . TYR A 1 80 ? -0.710 -4.086 -12.984 1.00 60.88 80 TYR A CA 1
ATOM 611 C C . TYR A 1 80 ? -0.886 -5.210 -14.014 1.00 60.88 80 TYR A C 1
ATOM 613 O O . TYR A 1 80 ? -0.062 -5.348 -14.901 1.00 60.88 80 TYR A O 1
ATOM 621 N N . PHE A 1 81 ? -1.952 -6.011 -13.926 1.00 64.19 81 PHE A N 1
ATOM 622 C CA . PHE A 1 81 ? -2.149 -7.139 -14.846 1.00 64.19 81 PHE A CA 1
ATOM 623 C C . PHE A 1 81 ? -2.634 -6.724 -16.243 1.00 64.19 81 PHE A C 1
ATOM 625 O O . PHE A 1 81 ? -2.684 -7.566 -17.137 1.00 64.19 81 PHE A O 1
ATOM 632 N N . PHE A 1 82 ? -3.038 -5.464 -16.420 1.00 63.94 82 PHE A N 1
ATOM 633 C CA . PHE A 1 82 ? -3.530 -4.923 -17.691 1.00 63.94 82 PHE A CA 1
ATOM 634 C C . PHE A 1 82 ? -2.527 -3.973 -18.371 1.00 63.94 82 PHE A C 1
ATOM 636 O O . PHE A 1 82 ? -2.855 -3.411 -19.417 1.00 63.94 82 PHE A O 1
ATOM 643 N N . LEU A 1 83 ? -1.344 -3.793 -17.775 1.00 53.50 83 LEU A N 1
ATOM 644 C CA . LEU A 1 83 ? -0.188 -3.063 -18.307 1.00 53.50 83 LEU A CA 1
ATOM 645 C C . LEU A 1 83 ? 0.899 -4.058 -18.720 1.00 53.50 83 LEU A C 1
ATOM 647 O O . LEU A 1 83 ? 1.542 -3.789 -19.757 1.00 53.50 83 LEU A O 1
#

Organism: NCBI:txid2822140

Radius of gyration: 13.7 Å; Cα contacts (8 Å, |Δi|>4): 52; chains: 1; bounding box: 32×22×33 Å

Secondary structure (DSSP, 8-state):
--HHHHHHHHHHHHHHHHHHHHHHHHHSS--HHHHTTSSSS-HHHHHHHHHHHHHHHHHH--HHHHHHHHHHHHHHHHGGGG-